Protein AF-T1JRE4-F1 (afdb_monomer_lite)

Organism: Tetranychus urticae (NCBI:txid32264)

Sequence (75 aa):
MIAVCDDTYVDHQKSANFPFQRASYLPHKYRNLFKPMVIIATDGCILEVTGPYEASKNDSSIMSELRRSDSSKKI

pLDDT: mean 90.11, std 10.99, range [40.66, 96.56]

Structure (mmCIF, N/CA/C/O backbone):
data_AF-T1JRE4-F1
#
_entry.id   AF-T1JRE4-F1
#
loop_
_atom_site.group_PDB
_atom_site.id
_atom_site.type_symbol
_atom_site.label_atom_id
_atom_site.label_alt_id
_atom_site.label_comp_id
_atom_site.label_asym_id
_atom_site.label_entity_id
_atom_site.label_seq_id
_atom_site.pdbx_PDB_ins_code
_atom_site.Cartn_x
_atom_site.Cartn_y
_atom_site.Cartn_z
_atom_site.occupancy
_atom_site.B_iso_or_equiv
_atom_site.auth_seq_id
_atom_site.auth_comp_id
_atom_site.auth_asym_id
_atom_site.auth_atom_id
_atom_site.pdbx_PDB_model_num
ATOM 1 N N . MET A 1 1 ? -15.881 7.220 18.191 1.00 79.25 1 MET A N 1
ATOM 2 C CA . MET A 1 1 ? -15.867 6.085 17.246 1.00 79.25 1 MET A CA 1
ATOM 3 C C . MET A 1 1 ? -14.454 5.534 17.213 1.00 79.25 1 MET A C 1
ATOM 5 O O . MET A 1 1 ? -13.535 6.337 17.111 1.00 79.25 1 MET A O 1
ATOM 9 N N . ILE A 1 2 ? -14.281 4.223 17.384 1.00 90.88 2 ILE A N 1
ATOM 10 C CA . ILE A 1 2 ? -12.987 3.543 17.228 1.00 90.88 2 ILE A CA 1
ATOM 11 C C . ILE A 1 2 ? -13.005 2.893 15.845 1.00 90.88 2 ILE A C 1
ATOM 13 O O .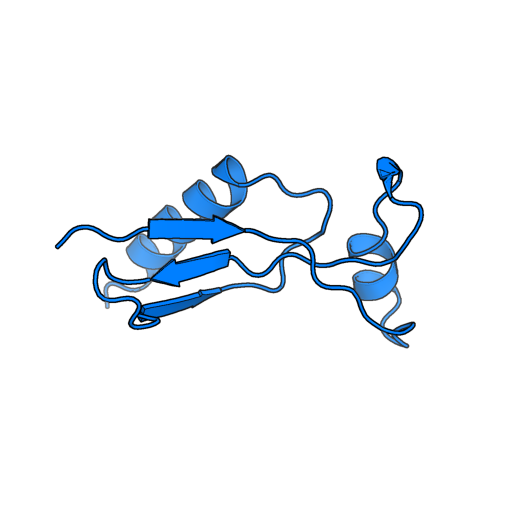 ILE A 1 2 ? -14.005 2.273 15.488 1.00 90.88 2 ILE A O 1
ATOM 17 N N . ALA A 1 3 ? -11.931 3.064 15.082 1.00 93.44 3 ALA A N 1
ATOM 18 C CA . ALA A 1 3 ? -11.743 2.414 13.792 1.00 93.44 3 ALA A CA 1
ATOM 19 C C . ALA A 1 3 ? -10.500 1.520 13.853 1.00 93.44 3 ALA A C 1
ATOM 21 O O . ALA A 1 3 ? -9.531 1.852 14.540 1.00 93.44 3 ALA A O 1
ATOM 22 N N . VAL A 1 4 ? -10.546 0.393 13.150 1.00 94.38 4 VAL A N 1
ATOM 23 C CA . VAL A 1 4 ? -9.402 -0.496 12.939 1.00 94.38 4 VAL A CA 1
ATOM 24 C C . VAL A 1 4 ? -8.900 -0.261 11.522 1.00 94.38 4 VAL A C 1
ATOM 26 O O . VAL A 1 4 ? -9.688 -0.283 10.579 1.00 94.38 4 VAL A O 1
ATOM 29 N N . CYS A 1 5 ? -7.600 -0.024 11.388 1.00 94.69 5 CYS A N 1
ATOM 30 C CA . CYS A 1 5 ? -6.946 0.182 10.104 1.00 94.69 5 CYS A CA 1
ATOM 31 C C . CYS A 1 5 ? -5.879 -0.892 9.926 1.00 94.69 5 CYS A C 1
ATOM 33 O O . CYS A 1 5 ? -4.999 -1.004 10.778 1.00 94.69 5 CYS A O 1
ATOM 35 N N . ASP A 1 6 ? -5.948 -1.645 8.835 1.00 93.88 6 ASP A N 1
ATOM 36 C CA . ASP A 1 6 ? -4.968 -2.682 8.504 1.00 93.88 6 ASP A CA 1
ATOM 37 C C . ASP A 1 6 ? -4.657 -2.653 7.003 1.00 93.88 6 ASP A C 1
ATOM 39 O O . ASP A 1 6 ? -5.542 -2.393 6.179 1.00 93.88 6 ASP A O 1
ATOM 43 N N . ASP A 1 7 ? -3.395 -2.893 6.645 1.00 94.06 7 ASP A N 1
ATOM 44 C CA . ASP A 1 7 ? -2.956 -3.086 5.267 1.00 94.06 7 ASP A CA 1
ATOM 45 C C . ASP A 1 7 ? -2.492 -4.529 5.048 1.00 94.06 7 ASP A C 1
ATOM 47 O O . ASP A 1 7 ? -1.652 -5.073 5.760 1.00 94.06 7 ASP A O 1
ATOM 51 N N . THR A 1 8 ? -3.009 -5.159 3.998 1.00 92.12 8 THR A N 1
ATOM 52 C CA . THR A 1 8 ? -2.654 -6.535 3.636 1.00 92.12 8 THR A CA 1
ATOM 53 C C . THR A 1 8 ? -2.206 -6.605 2.185 1.00 92.12 8 THR A C 1
ATOM 55 O O . THR A 1 8 ? -2.592 -5.792 1.353 1.00 92.12 8 THR A O 1
ATOM 58 N N . TYR A 1 9 ? -1.368 -7.587 1.859 1.00 94.50 9 TYR A N 1
ATOM 59 C CA . TYR A 1 9 ? -0.940 -7.822 0.484 1.00 94.50 9 TYR A CA 1
ATOM 60 C C . TYR A 1 9 ? -2.053 -8.441 -0.364 1.00 94.50 9 TYR A C 1
ATOM 62 O O . TYR A 1 9 ? -2.604 -9.482 -0.011 1.00 94.50 9 TYR A O 1
ATOM 70 N N . VAL A 1 10 ? -2.292 -7.858 -1.536 1.00 95.25 10 VAL A N 1
ATOM 71 C CA . VAL A 1 10 ? -3.166 -8.398 -2.579 1.00 95.25 10 VAL A CA 1
ATOM 72 C C . VAL A 1 10 ? -2.333 -8.698 -3.821 1.00 95.25 10 VAL A C 1
ATOM 74 O O . VAL A 1 10 ? -1.556 -7.862 -4.285 1.00 95.25 10 VAL A O 1
ATOM 77 N N . ASP A 1 11 ? -2.473 -9.916 -4.337 1.00 95.69 11 ASP A N 1
ATOM 78 C CA . ASP A 1 11 ? -1.794 -10.370 -5.551 1.00 95.69 11 ASP A CA 1
ATOM 79 C C . ASP A 1 11 ? -2.521 -9.879 -6.805 1.00 95.69 11 ASP A C 1
ATOM 81 O O . ASP A 1 11 ? -3.743 -9.716 -6.809 1.00 95.69 11 ASP A O 1
ATOM 85 N N . HIS A 1 12 ? -1.773 -9.643 -7.882 1.00 94.19 12 HIS A N 1
ATOM 86 C CA . HIS A 1 12 ? -2.363 -9.265 -9.163 1.00 94.19 12 HIS A CA 1
ATOM 87 C C . HIS A 1 12 ? -1.570 -9.813 -10.349 1.00 94.19 12 HIS A C 1
ATOM 89 O O . HIS A 1 12 ? -0.370 -10.088 -10.278 1.00 94.19 12 HIS A O 1
ATOM 95 N N . GLN A 1 13 ? -2.269 -9.948 -11.475 1.00 94.62 13 GLN A N 1
ATOM 96 C CA . GLN A 1 13 ? -1.670 -10.381 -12.731 1.00 94.62 13 GLN A CA 1
ATOM 97 C C . GLN A 1 13 ? -0.742 -9.311 -13.308 1.00 94.62 13 GLN A C 1
ATOM 99 O O . GLN A 1 13 ? -0.863 -8.125 -13.005 1.00 94.62 13 GLN A O 1
ATOM 104 N N . LYS A 1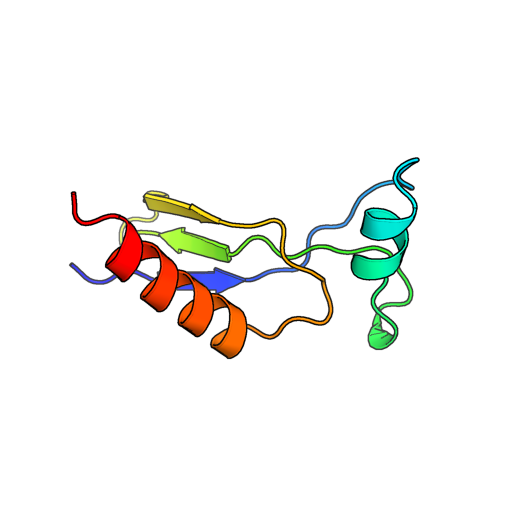 14 ? 0.162 -9.739 -14.197 1.00 91.62 14 LYS A N 1
ATOM 105 C CA . LYS A 1 14 ? 1.089 -8.847 -14.895 1.00 91.62 14 LYS A CA 1
ATOM 106 C C . LYS A 1 14 ? 0.328 -7.700 -15.567 1.00 91.62 14 LYS A C 1
ATOM 108 O O . LYS A 1 14 ? -0.481 -7.920 -16.464 1.00 91.62 14 LYS A O 1
ATOM 113 N N . SER A 1 15 ? 0.638 -6.482 -15.155 1.00 92.44 15 SER A N 1
ATOM 114 C CA . SER A 1 15 ? 0.087 -5.261 -15.719 1.00 92.44 15 SER A CA 1
ATOM 115 C C . SER A 1 15 ? 0.867 -4.824 -16.959 1.00 92.44 15 SER A C 1
ATOM 117 O O . SER A 1 15 ? 2.090 -4.968 -17.037 1.00 92.44 15 SER A O 1
ATOM 119 N N . ALA A 1 16 ? 0.160 -4.239 -17.928 1.00 95.69 16 ALA A N 1
ATOM 120 C CA . ALA A 1 16 ? 0.772 -3.542 -19.060 1.00 95.69 16 ALA A CA 1
ATOM 121 C C . ALA A 1 16 ? 1.355 -2.171 -18.657 1.00 95.69 16 ALA A C 1
ATOM 123 O O . ALA A 1 16 ? 2.183 -1.610 -19.373 1.00 95.69 16 ALA A O 1
ATOM 124 N N . ASN A 1 17 ? 0.950 -1.631 -17.502 1.00 95.38 17 ASN A N 1
ATOM 125 C CA . ASN A 1 17 ? 1.485 -0.389 -16.960 1.00 95.38 17 ASN A CA 1
ATOM 126 C C . ASN A 1 17 ? 2.828 -0.671 -16.268 1.00 95.38 17 ASN A C 1
ATOM 128 O O . ASN A 1 17 ? 2.867 -1.126 -15.125 1.00 95.38 17 ASN A O 1
ATOM 132 N N . PHE A 1 18 ? 3.930 -0.409 -16.975 1.00 94.31 18 PHE A N 1
ATOM 133 C CA . PHE A 1 18 ? 5.283 -0.697 -16.493 1.00 94.31 18 PHE A CA 1
ATOM 134 C C . PHE A 1 18 ? 5.638 0.002 -15.163 1.00 94.31 18 PHE A C 1
ATOM 136 O O . PHE A 1 18 ? 6.154 -0.6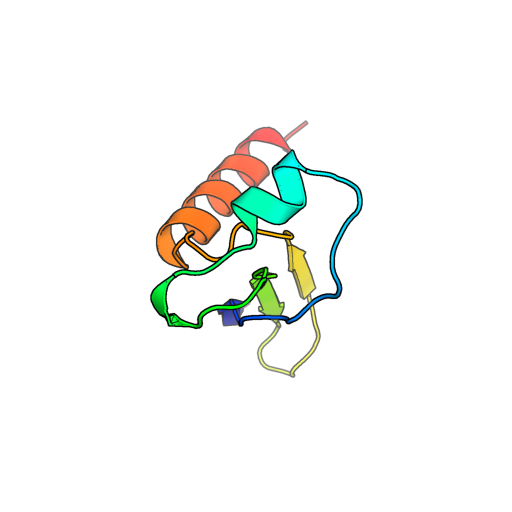82 -14.276 1.00 94.31 18 PHE A O 1
ATOM 143 N N . PRO A 1 19 ? 5.345 1.306 -14.959 1.00 94.19 19 PRO A N 1
ATOM 144 C CA . PRO A 1 19 ? 5.512 1.945 -13.652 1.00 94.19 19 PRO A CA 1
ATOM 145 C C . PRO A 1 19 ? 4.808 1.202 -12.510 1.00 94.19 19 PRO A C 1
ATOM 147 O O . PRO A 1 19 ? 5.442 0.878 -11.507 1.00 94.19 19 PRO A O 1
ATOM 150 N N . PHE A 1 20 ? 3.528 0.865 -12.684 1.00 93.06 20 PHE A N 1
ATOM 151 C CA . PHE A 1 20 ? 2.757 0.143 -11.669 1.00 93.06 20 PHE A CA 1
ATOM 152 C C . PHE A 1 20 ? 3.293 -1.277 -11.433 1.00 93.06 20 PHE A C 1
ATOM 154 O O . PHE A 1 20 ? 3.454 -1.710 -10.293 1.00 93.06 20 PHE A O 1
ATOM 161 N N . GLN A 1 21 ? 3.639 -1.988 -12.506 1.00 94.06 21 GLN A N 1
ATOM 162 C CA . GLN A 1 21 ? 4.237 -3.322 -12.457 1.00 94.06 21 GLN A CA 1
ATOM 163 C C . GLN A 1 21 ? 5.553 -3.339 -11.665 1.00 94.06 21 GLN A C 1
ATOM 165 O O . GLN A 1 21 ? 5.830 -4.286 -10.933 1.00 94.06 21 GLN A O 1
ATOM 170 N N . ARG A 1 22 ? 6.380 -2.298 -11.809 1.00 93.38 22 ARG A N 1
ATOM 171 C CA . ARG A 1 22 ? 7.638 -2.164 -11.068 1.00 93.38 22 ARG A CA 1
ATOM 172 C C . ARG A 1 22 ? 7.396 -1.821 -9.598 1.00 93.38 22 ARG A C 1
ATOM 174 O O . ARG A 1 22 ? 8.057 -2.396 -8.740 1.00 93.38 22 ARG A O 1
ATOM 181 N N . ALA A 1 23 ? 6.469 -0.908 -9.318 1.00 93.19 23 ALA A N 1
ATOM 182 C CA . ALA A 1 23 ? 6.150 -0.452 -7.962 1.00 93.19 23 ALA A CA 1
ATOM 183 C C . ALA A 1 23 ? 5.459 -1.530 -7.103 1.00 93.19 23 ALA A C 1
ATOM 185 O O . ALA A 1 23 ? 5.562 -1.540 -5.878 1.00 93.19 23 ALA A O 1
ATOM 186 N N . SER A 1 24 ? 4.771 -2.470 -7.747 1.00 94.50 24 SER A N 1
ATOM 187 C CA . SER A 1 24 ? 4.106 -3.590 -7.084 1.00 94.50 24 SER A CA 1
ATOM 188 C C . SER A 1 24 ? 5.019 -4.799 -6.834 1.00 94.50 24 SER A C 1
ATOM 190 O O . SER A 1 24 ? 4.680 -5.683 -6.051 1.00 94.50 24 SER A O 1
ATOM 192 N N . TYR A 1 25 ? 6.204 -4.886 -7.442 1.00 94.75 25 TYR A N 1
ATOM 193 C CA . TYR A 1 25 ? 7.095 -6.022 -7.196 1.00 94.75 25 TYR A CA 1
ATOM 194 C C . TYR A 1 25 ? 7.720 -5.966 -5.793 1.00 94.75 25 TYR A C 1
ATOM 196 O O . TYR A 1 25 ? 8.458 -5.034 -5.471 1.00 94.75 25 TYR A O 1
ATOM 204 N N . LEU A 1 26 ? 7.480 -6.995 -4.969 1.00 92.44 26 LEU A N 1
ATOM 205 C CA . LEU A 1 26 ? 8.037 -7.085 -3.617 1.00 92.44 26 LEU A CA 1
ATOM 206 C C . LEU A 1 26 ? 9.184 -8.108 -3.543 1.00 92.44 26 LEU A C 1
ATOM 208 O O . LEU A 1 26 ? 8.921 -9.313 -3.629 1.00 92.44 26 LEU A O 1
ATOM 212 N N . PRO A 1 27 ? 10.438 -7.683 -3.277 1.00 91.94 27 PRO A N 1
ATOM 213 C CA . PRO A 1 27 ? 11.594 -8.582 -3.287 1.00 91.94 27 PRO A CA 1
ATOM 214 C C . PRO A 1 27 ? 11.496 -9.753 -2.304 1.00 91.94 27 PRO A C 1
ATOM 216 O O . PRO A 1 27 ? 11.839 -10.873 -2.654 1.00 91.94 27 PRO A O 1
ATOM 219 N N . HIS A 1 28 ? 10.968 -9.531 -1.098 1.00 89.88 28 HIS A N 1
ATOM 220 C CA . HIS A 1 28 ? 10.853 -10.580 -0.077 1.00 89.88 28 HIS A CA 1
ATOM 221 C C . HIS A 1 28 ? 9.831 -11.674 -0.452 1.00 89.88 28 HIS A C 1
ATOM 223 O O . HIS A 1 28 ? 9.885 -12.794 0.055 1.00 89.88 28 HIS A O 1
ATOM 229 N N . LYS A 1 29 ? 8.842 -11.362 -1.298 1.00 92.06 29 LYS A N 1
ATOM 230 C CA . LYS A 1 29 ? 7.771 -12.303 -1.678 1.00 92.06 29 LYS A CA 1
ATOM 231 C C . LYS A 1 29 ? 7.885 -12.783 -3.125 1.00 92.06 29 LYS A C 1
ATOM 233 O O . LYS A 1 29 ? 7.082 -13.627 -3.531 1.00 92.06 29 LYS A O 1
ATOM 238 N N . TYR A 1 30 ? 8.872 -12.263 -3.862 1.00 93.62 30 TYR A N 1
ATOM 239 C CA . TYR A 1 30 ? 9.207 -12.612 -5.245 1.00 93.62 30 TYR A CA 1
ATOM 240 C C . TYR A 1 30 ? 7.999 -12.596 -6.194 1.00 93.62 30 TYR A C 1
ATOM 242 O O . TYR A 1 30 ? 7.880 -13.439 -7.079 1.00 93.62 30 TYR A O 1
ATOM 250 N N . ARG A 1 31 ? 7.063 -11.664 -5.983 1.00 95.00 31 ARG A N 1
ATOM 251 C CA . ARG A 1 31 ? 5.828 -11.541 -6.772 1.00 95.00 31 ARG A CA 1
ATOM 252 C C . ARG A 1 31 ? 5.300 -10.108 -6.750 1.00 95.00 31 ARG A C 1
ATOM 254 O O . ARG A 1 31 ? 5.765 -9.293 -5.949 1.00 95.00 31 ARG A O 1
ATOM 261 N N . ASN A 1 32 ? 4.340 -9.814 -7.625 1.00 95.69 32 ASN A N 1
ATOM 262 C CA . ASN A 1 32 ? 3.764 -8.478 -7.737 1.00 95.69 32 ASN A CA 1
ATOM 263 C C . ASN A 1 32 ? 2.534 -8.350 -6.838 1.00 95.69 32 ASN A C 1
ATOM 265 O O . ASN A 1 32 ? 1.489 -8.943 -7.091 1.00 95.69 32 ASN A O 1
ATOM 269 N N . LEU A 1 33 ? 2.675 -7.547 -5.795 1.00 95.94 33 LEU A N 1
ATOM 270 C CA . LEU A 1 33 ? 1.672 -7.294 -4.779 1.00 95.94 33 LEU A CA 1
ATOM 271 C C . LEU A 1 33 ? 1.340 -5.806 -4.759 1.00 95.94 33 LEU A C 1
ATOM 273 O O . LEU A 1 33 ? 2.160 -4.954 -5.082 1.00 95.94 33 LEU A O 1
ATOM 277 N N . PHE A 1 34 ? 0.153 -5.469 -4.304 1.00 95.25 34 PHE A N 1
ATOM 278 C CA . PHE A 1 34 ? -0.124 -4.126 -3.818 1.00 95.25 34 PHE A CA 1
ATOM 279 C C . PHE A 1 34 ? -0.778 -4.231 -2.449 1.00 95.25 34 PHE A C 1
ATOM 281 O O . PHE A 1 34 ? -1.152 -5.320 -2.011 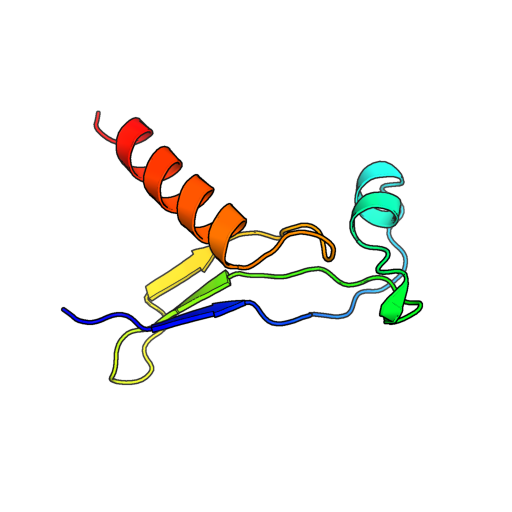1.00 95.25 34 PHE A O 1
ATOM 288 N N . LYS A 1 35 ? -0.883 -3.103 -1.758 1.00 93.69 35 LYS A N 1
ATOM 289 C CA . LYS A 1 35 ? -1.511 -3.037 -0.444 1.00 93.69 35 LYS A CA 1
ATOM 290 C C . LYS A 1 35 ? -2.657 -2.034 -0.473 1.00 93.69 35 LYS A C 1
ATOM 292 O O . LYS A 1 35 ? -2.391 -0.849 -0.657 1.00 93.69 35 LYS A O 1
ATOM 297 N N . PRO A 1 36 ? -3.923 -2.446 -0.348 1.00 95.38 36 PRO A N 1
ATOM 298 C CA . PRO A 1 36 ? -4.966 -1.543 0.105 1.00 95.38 36 PRO A CA 1
ATOM 299 C C . PRO A 1 36 ? -4.869 -1.374 1.625 1.00 95.38 36 PRO A C 1
ATOM 301 O O . PRO A 1 36 ? -4.545 -2.328 2.333 1.00 95.38 36 PRO A O 1
ATOM 304 N N . ME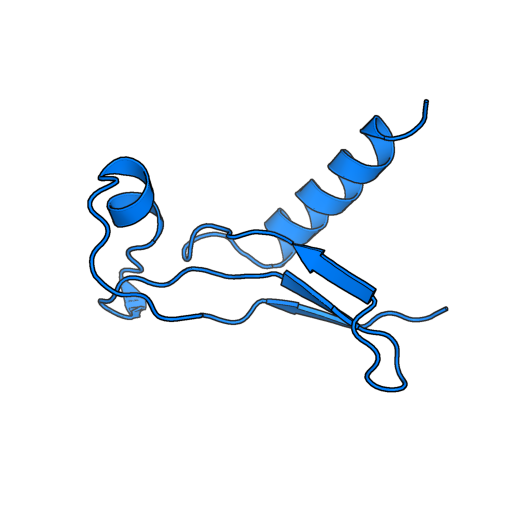T A 1 37 ? -5.178 -0.180 2.123 1.00 95.62 37 MET A N 1
ATOM 305 C CA . MET A 1 37 ? -5.449 0.020 3.545 1.00 95.62 37 MET A CA 1
ATOM 306 C C . MET A 1 37 ? -6.961 0.050 3.743 1.00 95.62 37 MET A C 1
ATOM 308 O O . MET A 1 37 ? -7.666 0.835 3.106 1.00 95.62 37 MET A O 1
ATOM 312 N N . VAL A 1 38 ? -7.461 -0.835 4.599 1.00 95.75 38 VAL A N 1
ATOM 313 C CA . VAL A 1 38 ? -8.889 -0.954 4.898 1.00 95.75 38 VAL A CA 1
ATOM 314 C C . VAL A 1 38 ? -9.140 -0.353 6.273 1.00 95.75 38 VAL A C 1
ATOM 316 O O . VAL A 1 38 ? -8.489 -0.729 7.245 1.00 95.75 38 VAL A O 1
ATOM 319 N N . ILE A 1 39 ? -10.091 0.574 6.343 1.00 95.06 39 ILE A N 1
ATOM 320 C CA . ILE A 1 39 ? -10.553 1.201 7.579 1.00 95.06 39 ILE A CA 1
ATOM 321 C C . ILE A 1 39 ? -11.940 0.646 7.880 1.00 95.06 39 ILE A C 1
ATOM 323 O O . ILE A 1 39 ? -12.875 0.823 7.096 1.00 95.06 39 ILE A O 1
ATOM 327 N N . ILE A 1 40 ? -12.082 -0.027 9.017 1.00 96.56 40 ILE A N 1
ATOM 328 C CA . ILE A 1 40 ? -13.333 -0.660 9.440 1.00 96.56 40 ILE A CA 1
ATOM 329 C C . ILE A 1 40 ? -13.796 -0.128 10.793 1.00 96.56 40 ILE A C 1
ATOM 331 O O . ILE A 1 40 ? -12.993 0.239 11.655 1.00 96.56 40 ILE A O 1
ATOM 335 N N . ALA A 1 41 ? -15.108 -0.115 10.994 1.00 96.19 41 ALA A N 1
ATOM 336 C CA . ALA A 1 41 ? -15.709 0.050 12.304 1.00 96.19 41 ALA A CA 1
ATOM 337 C C . ALA A 1 41 ? -15.605 -1.254 13.111 1.00 96.19 41 ALA A C 1
ATOM 339 O O . ALA A 1 41 ? -15.374 -2.342 12.582 1.00 96.19 41 ALA A O 1
ATOM 340 N N . THR A 1 42 ? -15.782 -1.148 14.426 1.00 95.06 42 THR A N 1
ATOM 341 C CA . THR A 1 42 ? -15.673 -2.287 15.352 1.00 95.06 42 THR A CA 1
ATOM 342 C C . THR A 1 42 ? -16.767 -3.344 15.175 1.00 95.06 42 THR A C 1
ATOM 344 O O . THR A 1 42 ? -16.637 -4.438 15.711 1.00 95.06 42 THR A O 1
ATOM 347 N N . ASP A 1 43 ? -17.842 -3.026 14.454 1.00 94.44 43 ASP A N 1
ATOM 348 C CA . ASP A 1 43 ? -18.917 -3.951 14.073 1.00 94.44 43 ASP A CA 1
ATOM 349 C C . ASP A 1 43 ? -18.624 -4.707 12.761 1.00 94.44 43 ASP A C 1
ATOM 351 O O . ASP A 1 43 ? -19.427 -5.532 12.330 1.00 94.44 43 ASP A O 1
ATOM 355 N N . GLY A 1 44 ? -17.471 -4.447 12.137 1.00 91.38 44 GLY A N 1
ATOM 356 C CA . GLY A 1 44 ? -17.065 -5.053 10.872 1.00 91.38 44 GLY A CA 1
ATOM 357 C C . GLY A 1 44 ? -17.548 -4.299 9.633 1.00 91.38 44 GLY A C 1
ATOM 358 O O . GLY A 1 44 ? -17.252 -4.731 8.519 1.00 91.38 44 GLY A O 1
ATOM 359 N N . CYS A 1 45 ? -18.247 -3.168 9.783 1.00 95.31 45 CYS A N 1
ATOM 360 C CA . CYS A 1 45 ? -18.604 -2.330 8.644 1.00 95.31 45 CYS A CA 1
ATOM 361 C C . CYS A 1 45 ? -17.351 -1.677 8.044 1.00 95.31 45 CYS A C 1
ATOM 363 O O . CYS A 1 45 ? -16.572 -1.033 8.749 1.00 95.31 45 CYS A O 1
ATOM 365 N N . ILE A 1 46 ? -17.168 -1.802 6.727 1.00 95.94 46 ILE A N 1
ATOM 366 C CA . ILE A 1 46 ? -16.092 -1.111 6.009 1.00 95.94 46 ILE A CA 1
ATOM 367 C C . ILE A 1 46 ? -16.464 0.367 5.898 1.00 95.94 46 ILE A C 1
ATOM 369 O O . ILE A 1 46 ? -17.493 0.707 5.317 1.00 95.94 46 ILE A O 1
ATOM 373 N N . LEU A 1 47 ? -15.623 1.233 6.458 1.00 94.44 47 LEU A N 1
ATOM 374 C CA . LEU A 1 47 ? -15.800 2.682 6.405 1.00 94.44 47 LEU A CA 1
ATOM 375 C C . LEU A 1 47 ? -15.141 3.259 5.153 1.00 94.44 47 LEU A C 1
ATOM 377 O O . LEU A 1 47 ? -15.741 4.074 4.458 1.00 94.44 47 LEU A O 1
ATOM 381 N N . GLU A 1 48 ? -13.918 2.819 4.856 1.00 93.56 48 GLU A N 1
ATOM 382 C CA . GLU A 1 48 ? -13.145 3.298 3.713 1.00 93.56 48 GLU A CA 1
ATOM 383 C C . GLU A 1 48 ? -12.114 2.254 3.269 1.00 93.56 48 GLU A C 1
ATOM 385 O O . GLU A 1 48 ? -11.594 1.479 4.075 1.00 93.56 48 GLU A O 1
ATOM 390 N N . VAL A 1 49 ? -11.797 2.252 1.974 1.00 94.25 49 VAL A N 1
ATOM 391 C CA . VAL A 1 49 ? -10.674 1.500 1.406 1.00 94.25 49 VAL A CA 1
ATOM 392 C C . VAL A 1 49 ? -9.815 2.471 0.612 1.00 94.25 49 VAL A C 1
ATOM 394 O O . VAL A 1 49 ? -10.307 3.126 -0.306 1.00 94.25 49 VAL A O 1
ATOM 397 N N . THR A 1 50 ? -8.534 2.553 0.952 1.00 93.44 50 THR A N 1
ATOM 398 C CA . THR A 1 50 ? -7.583 3.479 0.333 1.00 93.44 50 THR A CA 1
ATOM 399 C C . THR A 1 50 ? -6.435 2.732 -0.341 1.00 93.44 50 THR A C 1
ATOM 401 O O . THR A 1 50 ? -6.153 1.568 -0.042 1.00 93.44 50 THR A O 1
ATOM 404 N N . GLY A 1 51 ? -5.785 3.392 -1.302 1.00 89.31 51 GLY A N 1
ATOM 405 C CA . GLY A 1 51 ? -4.772 2.792 -2.173 1.00 89.31 51 GLY A CA 1
ATOM 406 C C . GLY A 1 51 ? -5.263 2.635 -3.620 1.00 89.31 51 GLY A C 1
ATOM 407 O O . GLY A 1 51 ? -6.230 3.291 -4.011 1.00 89.31 51 GLY A O 1
ATOM 408 N N . PRO A 1 52 ? -4.604 1.798 -4.445 1.00 91.94 52 PRO A N 1
ATOM 409 C CA . PRO A 1 52 ? -3.567 0.821 -4.093 1.00 91.94 52 PRO A CA 1
ATOM 410 C C . PRO A 1 52 ? -2.211 1.462 -3.754 1.00 91.94 52 PRO A C 1
ATOM 412 O O . PRO A 1 52 ? -1.706 2.294 -4.504 1.00 91.94 52 PRO A O 1
ATOM 415 N N . TYR A 1 53 ? -1.599 1.036 -2.647 1.00 94.19 53 TYR A N 1
ATOM 416 C CA . TYR A 1 53 ? -0.241 1.421 -2.260 1.00 94.19 53 TYR A CA 1
ATOM 417 C C . TYR A 1 53 ? 0.795 0.417 -2.773 1.00 94.19 53 TYR A C 1
ATOM 419 O O . TYR A 1 53 ? 0.508 -0.770 -2.961 1.00 94.19 53 TYR A O 1
ATOM 427 N N . GLU A 1 54 ? 2.022 0.896 -2.974 1.00 93.31 54 GLU A N 1
ATOM 428 C CA . GLU A 1 54 ? 3.166 0.056 -3.336 1.00 93.31 54 GLU A CA 1
ATOM 429 C C . GLU A 1 54 ? 3.411 -1.020 -2.275 1.00 93.31 54 GLU A C 1
ATOM 431 O O . GLU A 1 54 ? 3.319 -0.757 -1.075 1.00 93.31 54 GLU A O 1
ATOM 436 N N . ALA A 1 55 ? 3.789 -2.229 -2.694 1.00 91.19 55 ALA A N 1
ATOM 437 C CA . ALA A 1 55 ? 4.018 -3.326 -1.752 1.00 91.19 55 ALA A CA 1
ATOM 438 C C . ALA A 1 55 ? 5.167 -3.064 -0.767 1.00 91.19 55 ALA A C 1
ATOM 440 O O . ALA A 1 55 ? 5.189 -3.638 0.320 1.00 91.19 55 ALA A O 1
ATOM 441 N N . SER A 1 56 ? 6.126 -2.219 -1.145 1.00 90.62 56 SER A N 1
ATOM 442 C CA . SER A 1 56 ? 7.263 -1.808 -0.315 1.00 90.62 56 SER A CA 1
ATOM 443 C C . SER A 1 56 ? 6.883 -0.801 0.776 1.00 90.62 56 SER A C 1
ATOM 445 O O . SER A 1 56 ? 7.648 -0.610 1.722 1.00 90.62 56 SER A O 1
ATOM 447 N N . LYS A 1 57 ? 5.721 -0.148 0.656 1.00 92.94 57 LYS A N 1
ATOM 448 C CA . LYS A 1 57 ? 5.287 0.909 1.564 1.00 92.94 57 LYS A CA 1
ATOM 449 C C . LYS A 1 57 ? 4.803 0.308 2.886 1.00 92.94 57 LYS A C 1
ATOM 451 O O . LYS A 1 57 ? 4.079 -0.693 2.904 1.00 92.94 57 LYS A O 1
ATOM 456 N N . ASN A 1 58 ? 5.243 0.885 4.004 1.00 91.38 58 ASN A N 1
ATOM 457 C CA . ASN A 1 58 ? 4.845 0.423 5.334 1.00 91.38 58 ASN A CA 1
ATOM 458 C C . ASN A 1 58 ? 3.532 1.084 5.790 1.00 91.38 58 ASN A C 1
ATOM 460 O O . ASN A 1 58 ? 3.196 2.194 5.373 1.00 91.38 58 ASN A O 1
ATOM 464 N N . ASP A 1 59 ? 2.828 0.391 6.671 1.00 91.44 59 ASP A N 1
ATOM 465 C CA . ASP A 1 59 ? 1.589 0.795 7.338 1.00 91.44 59 ASP A CA 1
ATOM 466 C C . ASP A 1 59 ? 1.641 2.224 7.910 1.00 91.44 59 ASP A C 1
ATOM 468 O O . ASP A 1 59 ? 0.786 3.064 7.625 1.00 91.44 59 ASP A O 1
ATOM 472 N N . SER A 1 60 ? 2.698 2.547 8.653 1.00 93.19 60 SER A N 1
ATOM 473 C CA . SER A 1 60 ? 2.883 3.847 9.306 1.00 93.19 60 SER A CA 1
ATOM 474 C C . SER A 1 60 ? 3.026 5.005 8.313 1.00 93.19 60 SER A C 1
ATOM 476 O O . SER A 1 60 ? 2.492 6.096 8.546 1.00 93.19 60 SER A O 1
ATOM 478 N N . SER A 1 61 ? 3.708 4.791 7.184 1.00 94.12 61 SER A N 1
ATOM 479 C CA . SER A 1 61 ? 3.834 5.799 6.126 1.00 94.12 61 SER A CA 1
ATOM 480 C C . SER A 1 61 ? 2.523 6.001 5.373 1.00 94.12 61 SER A C 1
ATOM 482 O O . SER A 1 61 ? 2.178 7.145 5.075 1.00 94.12 61 SER A O 1
ATOM 484 N N . ILE A 1 62 ? 1.768 4.924 5.127 1.00 94.44 62 ILE A N 1
ATOM 485 C CA . ILE A 1 62 ? 0.432 4.992 4.527 1.00 94.44 62 ILE A CA 1
ATOM 486 C C . ILE A 1 62 ? -0.507 5.779 5.450 1.00 94.44 62 ILE A C 1
ATOM 488 O O . ILE A 1 62 ? -1.141 6.739 5.019 1.00 94.44 62 ILE A O 1
ATOM 492 N N . MET A 1 63 ? -0.514 5.460 6.747 1.00 92.81 63 MET A N 1
ATOM 493 C CA . MET A 1 63 ? -1.324 6.160 7.747 1.00 92.81 63 MET A CA 1
ATOM 494 C C . MET A 1 63 ? -0.973 7.651 7.844 1.00 92.81 63 MET A C 1
ATOM 496 O O . MET A 1 63 ? -1.842 8.518 7.958 1.00 92.81 63 MET A O 1
ATOM 500 N N . SER A 1 64 ? 0.319 7.974 7.760 1.00 93.38 64 SER A N 1
ATOM 501 C CA . SER A 1 64 ? 0.794 9.359 7.772 1.00 93.38 64 SER A CA 1
ATOM 502 C C . SER A 1 64 ? 0.338 10.141 6.537 1.00 93.38 64 SER A C 1
ATOM 504 O O . SER A 1 64 ? 0.030 11.329 6.646 1.00 93.38 64 SER A O 1
ATOM 506 N N . GLU A 1 65 ? 0.298 9.502 5.367 1.00 92.06 65 GLU A N 1
ATOM 507 C CA . GLU A 1 65 ? -0.212 10.099 4.132 1.00 92.06 65 GLU A CA 1
ATOM 508 C C . GLU A 1 65 ? -1.721 10.340 4.206 1.00 92.06 65 GLU A C 1
ATOM 510 O O . GLU A 1 65 ? -2.172 11.444 3.898 1.00 92.06 65 GLU A O 1
ATOM 515 N N . LEU A 1 66 ? -2.483 9.361 4.701 1.00 90.69 66 LEU A N 1
ATOM 516 C CA . LEU A 1 66 ? -3.928 9.486 4.896 1.00 90.69 66 LEU A CA 1
ATOM 517 C C . LEU A 1 66 ? -4.272 10.670 5.795 1.00 90.69 66 LEU A C 1
ATOM 519 O O . LEU A 1 66 ? -5.020 11.559 5.387 1.00 90.69 66 LEU A O 1
ATOM 523 N N . ARG A 1 67 ? -3.597 10.773 6.946 1.00 87.81 67 ARG A N 1
ATOM 524 C CA . ARG A 1 67 ? -3.759 11.894 7.883 1.00 87.81 67 ARG A CA 1
ATOM 525 C C . ARG A 1 67 ? -3.520 13.259 7.228 1.00 87.81 67 ARG A C 1
ATOM 527 O O . ARG A 1 67 ? -4.155 14.252 7.588 1.00 87.81 67 ARG A O 1
ATOM 534 N N . ARG A 1 68 ? -2.573 13.337 6.287 1.00 88.44 68 ARG A N 1
ATOM 535 C CA . ARG A 1 68 ? -2.278 14.572 5.540 1.00 88.44 68 ARG A CA 1
ATOM 536 C C . ARG A 1 68 ? -3.348 14.852 4.492 1.00 88.44 68 ARG A C 1
ATOM 538 O O . ARG A 1 68 ? -3.746 16.004 4.352 1.00 88.44 68 ARG A O 1
ATOM 545 N N . SER A 1 69 ? -3.822 13.822 3.794 1.00 80.00 69 SER A N 1
ATOM 546 C CA . SER A 1 69 ? -4.842 13.958 2.751 1.00 80.00 69 SER A CA 1
ATOM 547 C C . SER A 1 69 ? -6.167 14.516 3.287 1.00 80.00 69 SER A C 1
ATOM 549 O O . SER A 1 69 ? -6.764 15.379 2.643 1.00 80.00 69 SER A O 1
ATOM 551 N N . ASP A 1 70 ? -6.557 14.142 4.509 1.00 70.31 70 ASP A N 1
ATOM 552 C CA . ASP A 1 70 ? -7.760 14.667 5.168 1.00 70.31 70 ASP A CA 1
ATOM 553 C C . ASP A 1 70 ? -7.641 16.148 5.533 1.00 70.31 70 ASP A C 1
ATOM 555 O O . ASP A 1 70 ? -8.622 16.890 5.488 1.00 70.31 70 ASP A O 1
ATOM 559 N N . SER A 1 71 ? -6.428 16.612 5.849 1.00 64.31 71 SER A N 1
ATOM 560 C CA . SER A 1 71 ? -6.189 18.029 6.151 1.00 64.31 71 SER A CA 1
ATOM 561 C C . SER A 1 71 ? -6.373 18.916 4.915 1.00 64.31 71 SER A C 1
ATOM 563 O O . SER A 1 71 ? -6.787 20.064 5.048 1.00 64.31 71 SER A O 1
ATOM 565 N N . SER A 1 72 ? -6.118 18.375 3.719 1.00 58.50 72 SER A N 1
ATOM 566 C CA . SER A 1 72 ? -6.275 19.078 2.439 1.00 58.50 72 SER A CA 1
ATOM 567 C C . SER A 1 72 ? -7.706 19.057 1.887 1.00 58.50 72 SER A C 1
ATOM 569 O O . SER A 1 72 ? -8.002 19.812 0.966 1.00 58.50 72 SER A O 1
ATOM 571 N N . LYS A 1 73 ? -8.599 18.213 2.424 1.00 55.06 73 LYS A N 1
ATOM 572 C CA . LYS A 1 73 ? -10.009 18.111 1.995 1.00 55.06 73 LYS A CA 1
ATOM 573 C C . LYS A 1 73 ? -10.963 19.060 2.736 1.00 55.06 73 LYS A C 1
ATOM 575 O O . LYS A 1 73 ? -12.159 19.035 2.463 1.00 55.06 73 LYS A O 1
ATOM 580 N N . LYS A 1 74 ? -10.470 19.907 3.649 1.00 44.38 74 LYS A N 1
ATOM 581 C CA . LYS A 1 74 ? -11.271 20.993 4.238 1.00 44.38 74 LYS A CA 1
ATOM 582 C C . LYS A 1 74 ? -11.404 22.146 3.235 1.00 44.38 74 LYS A C 1
ATOM 584 O O . LYS A 1 74 ? -10.531 23.009 3.183 1.00 44.38 74 LYS A O 1
ATOM 589 N N . ILE A 1 75 ? -12.481 22.122 2.451 1.00 40.66 75 ILE A N 1
ATOM 590 C CA . ILE A 1 75 ? -13.039 23.283 1.737 1.00 40.66 75 ILE A CA 1
ATOM 591 C C . ILE A 1 75 ? -14.171 23.845 2.593 1.00 40.66 75 ILE A C 1
ATOM 593 O O . 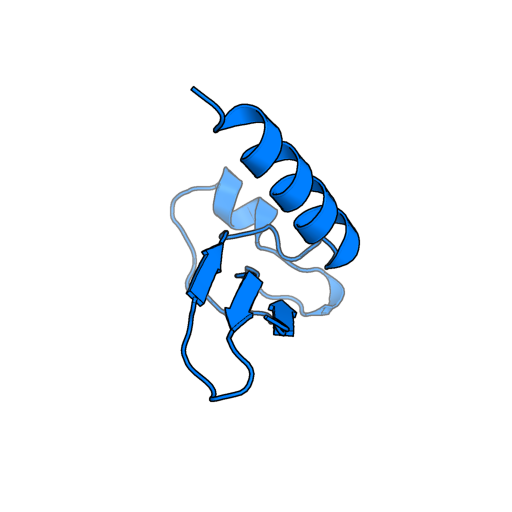ILE A 1 75 ? -14.975 23.021 3.087 1.00 40.66 75 ILE A O 1
#

Radius of gyration: 14.02 Å; chains: 1; bounding box: 30×36×36 Å

Secondary structure (DSSP, 8-state):
--EEEEE--EE-PPPS-HHHHHHTEETTTTEEEEEEEEEEETTS-EEEEEEEEETT--HHHHHHHHHHHHHHT--

Foldseek 3Di:
DDKDKDKDWDADDQDPPPVQQVQQQDPVVRGGTFIWIWIADPVGHTPDIDDRHGPPDDPVVVVVVVVVVVVVPPD